Protein AF-A0A7W1LW81-F1 (afdb_monomer_lite)

Secondary structure (DSSP, 8-state):
--EEEEEEEEETTEEEEEEEE-TT---HHHHHHTT-EEETTEEEEEEES-HHHHHHHHHHHHHHHHHHHTT-----------------------

Structure (mmCIF, N/CA/C/O backbone):
data_AF-A0A7W1LW81-F1
#
_entry.id   AF-A0A7W1LW81-F1
#
loop_
_atom_site.group_PDB
_atom_site.id
_atom_site.type_symbol
_atom_site.label_atom_id
_atom_site.label_alt_id
_atom_site.label_comp_id
_atom_site.label_asym_id
_atom_site.label_entity_id
_atom_site.label_seq_id
_atom_site.pdbx_PDB_ins_code
_atom_site.Cartn_x
_atom_site.Cartn_y
_atom_site.Cartn_z
_atom_site.occupancy
_atom_site.B_iso_or_equiv
_atom_site.auth_seq_id
_atom_site.auth_comp_id
_atom_site.auth_asym_id
_atom_site.auth_atom_id
_atom_site.pdbx_PDB_model_num
ATOM 1 N N . VAL A 1 1 ? 6.931 -15.412 -6.295 1.00 76.19 1 VAL A N 1
ATOM 2 C CA . VAL A 1 1 ? 6.412 -14.332 -5.422 1.00 76.19 1 VAL A CA 1
ATOM 3 C C . VAL A 1 1 ? 7.062 -13.027 -5.842 1.00 76.19 1 VAL A C 1
ATOM 5 O O . VAL A 1 1 ? 8.268 -12.878 -5.652 1.00 76.19 1 VAL A O 1
ATOM 8 N N . GLU A 1 2 ? 6.283 -12.144 -6.460 1.00 86.69 2 GLU A N 1
ATOM 9 C CA . GLU A 1 2 ? 6.740 -10.866 -7.036 1.00 86.69 2 GLU A CA 1
ATOM 10 C C . GLU A 1 2 ? 6.527 -9.694 -6.079 1.00 86.69 2 GLU A C 1
ATOM 12 O O . GLU A 1 2 ? 7.396 -8.833 -5.950 1.00 86.69 2 GLU A O 1
ATOM 17 N N . ALA A 1 3 ? 5.425 -9.713 -5.330 1.00 90.06 3 ALA A N 1
ATOM 18 C CA . ALA A 1 3 ? 5.135 -8.751 -4.281 1.00 90.06 3 ALA A CA 1
ATOM 19 C C . ALA A 1 3 ? 4.481 -9.421 -3.065 1.00 90.06 3 ALA A C 1
ATOM 21 O O . ALA A 1 3 ? 3.931 -10.518 -3.156 1.00 90.06 3 ALA A O 1
ATOM 22 N N . VAL A 1 4 ? 4.603 -8.771 -1.910 1.00 93.50 4 VAL A N 1
ATOM 23 C CA . VAL A 1 4 ? 4.108 -9.225 -0.609 1.00 93.50 4 VAL A CA 1
ATOM 24 C C . VAL A 1 4 ? 3.536 -8.024 0.139 1.00 93.50 4 VAL A C 1
ATOM 26 O O . VAL A 1 4 ? 4.202 -6.991 0.253 1.00 93.50 4 VAL A O 1
ATOM 29 N N . ALA A 1 5 ? 2.337 -8.184 0.698 1.00 93.69 5 ALA A N 1
ATOM 30 C CA . ALA A 1 5 ? 1.789 -7.305 1.724 1.00 93.69 5 ALA A CA 1
ATOM 31 C C . ALA A 1 5 ? 1.768 -8.015 3.073 1.00 93.69 5 ALA A C 1
ATOM 33 O O . ALA A 1 5 ? 1.385 -9.177 3.172 1.00 93.69 5 ALA A O 1
ATOM 34 N N . LEU A 1 6 ? 2.130 -7.280 4.118 1.00 94.75 6 LEU A N 1
ATOM 35 C CA . LEU A 1 6 ? 1.889 -7.660 5.500 1.00 94.75 6 LEU A CA 1
ATOM 36 C C . LEU A 1 6 ? 0.980 -6.613 6.129 1.00 94.75 6 LEU A C 1
ATOM 38 O O . LEU A 1 6 ? 1.407 -5.471 6.293 1.00 94.75 6 LEU A O 1
ATOM 42 N N . LEU A 1 7 ? -0.233 -7.009 6.503 1.00 93.69 7 LEU A N 1
ATOM 43 C CA . LEU A 1 7 ? -1.152 -6.186 7.276 1.00 93.69 7 LEU A CA 1
ATOM 44 C C . LEU A 1 7 ? -1.044 -6.612 8.739 1.00 93.69 7 LEU A C 1
ATOM 46 O O . LEU A 1 7 ? -1.207 -7.786 9.064 1.00 93.69 7 LEU A O 1
ATOM 50 N N . LYS A 1 8 ? -0.736 -5.664 9.621 1.00 93.44 8 LYS A N 1
ATOM 51 C CA . LYS A 1 8 ? -0.700 -5.893 11.065 1.00 93.44 8 LYS A CA 1
ATOM 52 C C . LYS A 1 8 ? -1.722 -4.997 11.739 1.00 93.44 8 LYS A C 1
ATOM 54 O O . LYS A 1 8 ? -1.552 -3.778 11.727 1.00 93.44 8 LYS A O 1
ATOM 59 N N . GLU A 1 9 ? -2.730 -5.597 12.358 1.00 93.00 9 GLU A N 1
ATOM 60 C CA . GLU A 1 9 ? -3.668 -4.861 13.200 1.00 93.00 9 GLU A CA 1
ATOM 61 C C . GLU A 1 9 ? -2.925 -4.281 14.403 1.00 93.00 9 GLU A C 1
ATOM 63 O O . GLU A 1 9 ? -2.178 -4.980 15.099 1.00 93.00 9 GLU A O 1
ATOM 68 N N . LYS A 1 10 ? -3.061 -2.972 14.590 1.00 91.81 10 LYS A N 1
ATOM 69 C CA . LYS A 1 10 ? -2.440 -2.254 15.701 1.00 91.81 10 LYS A CA 1
ATOM 70 C C . LYS A 1 10 ? -3.483 -1.886 16.752 1.00 91.81 10 LYS A C 1
ATOM 72 O O . LYS A 1 10 ? -3.207 -2.002 17.941 1.00 91.81 10 LYS A O 1
ATOM 77 N N . GLU A 1 11 ? -4.653 -1.475 16.282 1.00 90.69 11 GLU A N 1
ATOM 78 C CA . GLU A 1 11 ? -5.864 -1.143 17.032 1.00 90.69 11 GLU A CA 1
ATOM 79 C C . GLU A 1 11 ? -7.060 -1.669 16.219 1.00 90.69 11 GLU A C 1
ATOM 81 O O . GLU A 1 11 ? -6.890 -1.880 15.014 1.00 90.69 11 GLU A O 1
ATOM 86 N N . PRO A 1 12 ? -8.239 -1.889 16.830 1.00 90.38 12 PRO A N 1
ATOM 87 C CA . PRO A 1 12 ? -9.415 -2.370 16.111 1.00 90.38 12 PRO A CA 1
ATOM 88 C C . PRO A 1 12 ? -9.708 -1.514 14.877 1.00 90.38 12 PRO A C 1
ATOM 90 O O . PRO A 1 12 ? -9.952 -0.312 14.991 1.00 90.38 12 PRO A O 1
ATOM 93 N N . GLY A 1 13 ? -9.632 -2.134 13.700 1.00 89.31 13 GLY A N 1
ATOM 94 C CA . GLY A 1 13 ? -9.856 -1.461 12.421 1.00 89.31 13 GLY A CA 1
ATOM 95 C C . GLY A 1 13 ? -8.731 -0.521 11.968 1.00 89.31 13 GLY A C 1
ATOM 96 O O . GLY A 1 13 ? -8.946 0.300 11.080 1.00 89.31 13 GLY A O 1
ATOM 97 N N . VAL A 1 14 ? -7.531 -0.613 12.555 1.00 91.81 14 VAL A N 1
ATOM 98 C CA . VAL A 1 14 ? -6.327 0.118 12.128 1.00 91.81 14 VAL A CA 1
ATOM 99 C C . VAL A 1 14 ? -5.207 -0.869 11.817 1.00 91.81 14 VAL A C 1
ATOM 101 O O . VAL A 1 14 ? -4.648 -1.522 12.704 1.00 91.81 14 VAL A O 1
ATOM 104 N N . TYR A 1 15 ? -4.806 -0.919 10.550 1.00 93.62 15 TYR A N 1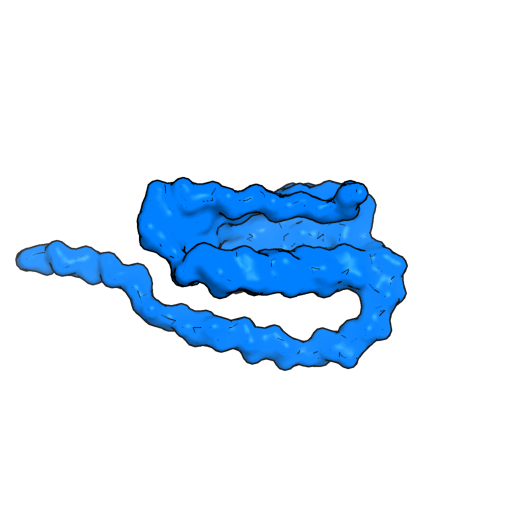
ATOM 105 C CA . TYR A 1 15 ? -3.820 -1.865 10.042 1.00 93.62 15 TYR A CA 1
ATOM 106 C C . TYR A 1 15 ? -2.579 -1.144 9.539 1.00 93.62 15 TYR A C 1
ATOM 108 O O . TYR A 1 15 ? -2.625 -0.312 8.635 1.00 93.62 15 TYR A O 1
ATOM 116 N N . ARG A 1 16 ? -1.424 -1.503 10.095 1.00 94.12 16 ARG A N 1
ATOM 117 C CA . ARG A 1 16 ? -0.135 -1.092 9.551 1.00 94.12 16 ARG A CA 1
ATOM 118 C C . ARG A 1 16 ? 0.256 -2.046 8.435 1.00 94.12 16 ARG A C 1
ATOM 120 O O . ARG A 1 16 ? 0.550 -3.214 8.695 1.00 94.12 16 ARG A O 1
ATOM 127 N N . THR A 1 17 ? 0.327 -1.524 7.221 1.00 94.69 17 THR A N 1
ATOM 128 C CA . THR A 1 17 ? 0.626 -2.303 6.025 1.00 94.69 17 THR A CA 1
ATOM 129 C C . THR A 1 17 ? 2.067 -2.079 5.598 1.00 94.69 17 THR A C 1
ATOM 131 O O . THR A 1 17 ? 2.513 -0.951 5.395 1.00 94.69 17 THR A O 1
ATOM 134 N N . SER A 1 18 ? 2.820 -3.166 5.470 1.00 95.56 18 SER A N 1
ATOM 135 C CA . SER A 1 18 ? 4.177 -3.166 4.924 1.00 95.56 18 SER A CA 1
ATOM 136 C C . SER A 1 18 ? 4.186 -3.883 3.585 1.00 95.56 18 SER A C 1
ATOM 138 O O . SER A 1 18 ? 3.825 -5.054 3.506 1.00 95.56 18 SER A O 1
ATOM 140 N N . LEU A 1 19 ? 4.626 -3.184 2.544 1.00 94.19 19 LEU A N 1
ATOM 141 C CA . LEU A 1 19 ? 4.679 -3.689 1.179 1.00 94.19 19 LEU A CA 1
ATOM 142 C C . LEU A 1 19 ? 6.128 -3.930 0.771 1.00 94.19 19 LEU A C 1
ATOM 144 O O . LEU A 1 19 ? 7.014 -3.110 1.043 1.00 94.19 19 LEU A O 1
ATOM 148 N N . ARG A 1 20 ? 6.378 -5.060 0.120 1.00 94.88 20 ARG A N 1
ATOM 149 C CA . ARG A 1 20 ? 7.671 -5.404 -0.473 1.00 94.88 20 ARG A CA 1
ATOM 150 C C . ARG A 1 20 ? 7.449 -5.991 -1.854 1.00 94.88 20 ARG A C 1
ATOM 152 O O . ARG A 1 20 ? 6.519 -6.765 -2.043 1.00 94.88 20 ARG A O 1
ATOM 159 N N . SER A 1 21 ? 8.325 -5.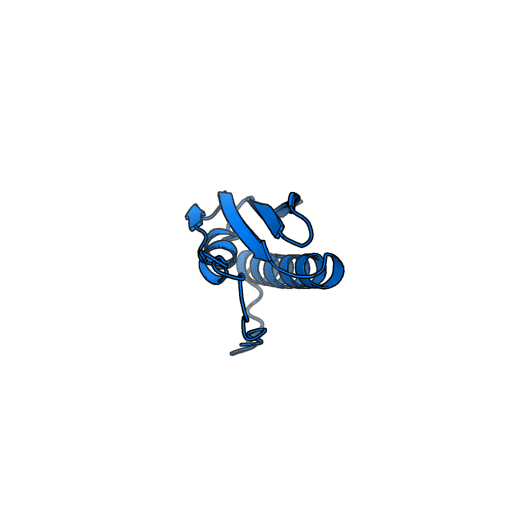673 -2.791 1.00 93.12 21 SER A N 1
ATOM 160 C CA . SER A 1 21 ? 8.302 -6.250 -4.132 1.00 93.12 21 SER A CA 1
ATOM 161 C C . SER A 1 21 ? 9.706 -6.520 -4.659 1.00 93.12 21 SER A C 1
ATOM 163 O O . SER A 1 21 ? 10.713 -6.113 -4.071 1.00 93.12 21 SER A O 1
ATOM 165 N N . LYS A 1 22 ? 9.773 -7.269 -5.756 1.00 89.94 22 LYS A N 1
ATOM 166 C CA . LYS A 1 22 ? 10.987 -7.553 -6.520 1.00 89.94 22 LYS A CA 1
ATOM 167 C C . LYS A 1 22 ? 10.837 -7.007 -7.942 1.00 89.94 22 LYS A C 1
ATOM 169 O O . LYS A 1 22 ? 9.723 -6.876 -8.436 1.00 89.94 22 LYS A O 1
ATOM 174 N N . GLY A 1 23 ? 11.969 -6.732 -8.591 1.00 85.56 23 GLY A N 1
ATOM 175 C CA . GLY A 1 23 ? 11.999 -6.270 -9.981 1.00 85.56 23 GLY A CA 1
ATOM 176 C C . GLY A 1 23 ? 11.390 -4.879 -10.149 1.00 85.56 23 GLY A C 1
ATOM 177 O O . GLY A 1 23 ? 11.745 -3.960 -9.405 1.00 85.56 23 GLY A O 1
ATOM 178 N N . ASP A 1 24 ? 10.482 -4.764 -11.115 1.00 85.38 24 ASP A N 1
ATOM 179 C CA . ASP A 1 24 ? 9.931 -3.498 -11.610 1.00 85.38 24 ASP A CA 1
ATOM 180 C C . ASP A 1 24 ? 8.583 -3.106 -10.979 1.00 85.38 24 ASP A C 1
ATOM 182 O O . ASP A 1 24 ? 8.045 -2.030 -11.249 1.00 85.38 24 ASP A O 1
ATOM 186 N N . VAL A 1 25 ? 8.051 -3.928 -10.071 1.00 89.25 25 VAL A N 1
ATOM 187 C CA . VAL A 1 25 ? 6.784 -3.659 -9.377 1.00 89.25 25 VAL A CA 1
ATOM 188 C C . VAL A 1 25 ? 6.951 -2.513 -8.376 1.00 89.25 25 VAL A C 1
ATOM 190 O O . VAL A 1 25 ? 7.659 -2.646 -7.375 1.00 89.25 25 VAL A O 1
ATOM 193 N N . ASN A 1 26 ? 6.258 -1.394 -8.606 1.00 89.56 26 ASN A N 1
ATOM 194 C CA . ASN A 1 26 ? 6.343 -0.200 -7.764 1.00 89.56 26 ASN A CA 1
ATOM 195 C C . ASN A 1 26 ? 5.273 -0.166 -6.658 1.00 89.56 26 ASN A C 1
ATOM 197 O O . ASN A 1 26 ? 4.165 0.329 -6.862 1.00 89.56 26 ASN A O 1
ATOM 201 N N . VAL A 1 27 ? 5.635 -0.607 -5.451 1.00 90.62 27 VAL A N 1
ATOM 202 C CA . VAL A 1 27 ? 4.743 -0.592 -4.279 1.00 90.62 27 VAL A CA 1
ATOM 203 C C . VAL A 1 27 ? 4.676 0.759 -3.557 1.00 90.62 27 VAL A C 1
ATOM 205 O O . VAL A 1 27 ? 3.786 0.955 -2.729 1.00 90.62 27 VAL A O 1
ATOM 208 N N . ALA A 1 28 ? 5.564 1.714 -3.865 1.00 90.00 28 ALA A N 1
ATOM 209 C CA . ALA A 1 28 ? 5.503 3.058 -3.276 1.00 90.00 28 ALA A CA 1
ATOM 210 C C . ALA A 1 28 ? 4.212 3.783 -3.664 1.00 90.00 28 ALA A C 1
ATOM 212 O O . ALA A 1 28 ? 3.566 4.375 -2.807 1.00 90.00 28 ALA A O 1
ATOM 213 N N . ARG A 1 29 ? 3.783 3.633 -4.924 1.00 89.25 29 ARG A N 1
ATOM 214 C CA . ARG A 1 29 ? 2.538 4.222 -5.443 1.00 89.25 29 ARG A CA 1
ATOM 215 C C . ARG A 1 29 ? 1.290 3.731 -4.717 1.00 89.25 29 ARG A C 1
ATOM 217 O O . ARG A 1 29 ? 0.321 4.473 -4.609 1.00 89.25 29 ARG A O 1
ATOM 224 N N . ILE A 1 30 ? 1.300 2.491 -4.230 1.00 90.62 30 ILE A N 1
ATOM 225 C CA . ILE A 1 30 ? 0.204 1.955 -3.416 1.00 90.62 30 ILE A CA 1
ATOM 226 C C . ILE A 1 30 ? 0.210 2.649 -2.054 1.00 90.62 30 ILE A C 1
ATOM 228 O O . ILE A 1 30 ? -0.818 3.142 -1.611 1.00 90.62 30 ILE A O 1
ATOM 232 N N . ALA A 1 31 ? 1.370 2.726 -1.397 1.00 90.56 31 ALA A N 1
ATOM 233 C CA . ALA A 1 31 ? 1.474 3.338 -0.076 1.00 90.56 31 ALA A CA 1
ATOM 234 C C . ALA A 1 31 ? 1.130 4.839 -0.079 1.00 90.56 31 ALA A C 1
ATOM 236 O O . ALA A 1 31 ? 0.467 5.305 0.845 1.00 90.56 31 ALA A O 1
ATOM 237 N N . GLU A 1 32 ? 1.540 5.573 -1.117 1.00 89.62 32 GLU A N 1
ATOM 238 C CA . GLU A 1 32 ? 1.248 7.003 -1.300 1.00 89.62 32 GLU A CA 1
ATOM 239 C C . GLU A 1 32 ? -0.260 7.297 -1.353 1.00 89.62 32 GLU A C 1
ATOM 241 O O . GLU A 1 32 ? -0.696 8.311 -0.812 1.00 89.62 32 GLU A O 1
ATOM 246 N N . GLN A 1 33 ? 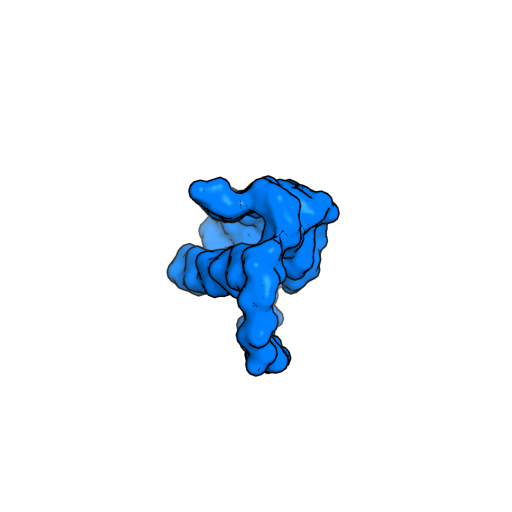-1.073 6.396 -1.923 1.00 88.06 33 GLN A N 1
ATOM 247 C CA . GLN A 1 33 ? -2.537 6.561 -1.990 1.00 88.06 33 GLN A CA 1
ATOM 248 C C . GLN A 1 33 ? -3.203 6.602 -0.610 1.00 88.06 33 GLN A C 1
ATOM 250 O O . GLN A 1 33 ? -4.254 7.212 -0.450 1.00 88.06 33 GLN A O 1
ATOM 255 N N . PHE A 1 34 ? -2.576 5.994 0.396 1.00 88.06 34 PHE A N 1
ATOM 256 C CA . PHE A 1 34 ? -3.071 5.949 1.773 1.00 88.06 34 PHE A CA 1
ATOM 257 C C . PHE A 1 34 ? -2.284 6.886 2.700 1.00 88.06 34 PHE A C 1
ATOM 259 O O . PHE A 1 34 ? -2.199 6.648 3.904 1.00 88.06 34 PHE A O 1
ATOM 266 N N . GLY A 1 35 ? -1.629 7.914 2.145 1.00 88.00 35 GLY A N 1
ATOM 267 C CA . GLY A 1 35 ? -0.824 8.870 2.915 1.00 88.00 35 GLY A CA 1
ATOM 268 C C . GLY A 1 35 ? 0.459 8.278 3.515 1.00 88.00 35 GLY A C 1
ATOM 269 O O . GLY A 1 35 ? 1.063 8.877 4.404 1.00 88.00 35 GLY A O 1
ATOM 270 N N . GLY A 1 36 ? 0.866 7.091 3.063 1.00 91.31 36 GLY A N 1
ATOM 271 C CA . GLY A 1 36 ? 2.143 6.472 3.391 1.00 91.31 36 GLY A CA 1
ATOM 272 C C . GLY A 1 36 ? 3.249 6.868 2.413 1.00 91.31 36 GLY A C 1
ATOM 273 O O . GLY A 1 36 ? 3.193 7.898 1.746 1.00 91.31 36 GLY A O 1
ATOM 274 N N . GLY A 1 37 ? 4.273 6.023 2.309 1.00 88.19 37 GLY A N 1
ATOM 275 C CA . GLY A 1 37 ? 5.366 6.239 1.366 1.00 88.19 37 GLY A CA 1
ATOM 276 C C . GLY A 1 37 ? 6.487 5.212 1.488 1.00 88.19 37 GLY A C 1
ATOM 277 O O . GLY A 1 37 ? 6.403 4.241 2.247 1.00 88.19 37 GLY A O 1
ATOM 278 N N . GLY A 1 38 ? 7.549 5.421 0.713 1.00 92.25 38 GLY A N 1
ATOM 279 C CA . GLY A 1 38 ? 8.746 4.589 0.738 1.00 92.25 38 GLY A CA 1
ATOM 280 C C . GLY A 1 38 ? 9.464 4.553 -0.605 1.00 92.25 38 GLY A C 1
ATOM 281 O O . GLY A 1 38 ? 9.459 5.515 -1.365 1.00 92.25 38 GLY A O 1
ATOM 282 N N . HIS A 1 39 ? 10.093 3.421 -0.890 1.00 91.94 39 HIS A N 1
ATOM 283 C CA . HIS A 1 39 ? 10.804 3.156 -2.133 1.00 91.94 39 HIS A CA 1
ATOM 284 C C . HIS A 1 39 ? 10.000 2.236 -3.044 1.00 91.94 39 HIS A C 1
ATOM 286 O O . HIS A 1 39 ? 9.151 1.472 -2.584 1.00 91.94 39 HIS A O 1
ATOM 292 N N . ARG A 1 40 ? 10.352 2.243 -4.335 1.00 88.94 40 ARG A N 1
ATOM 293 C CA . ARG A 1 40 ? 9.748 1.396 -5.375 1.00 88.94 40 ARG A CA 1
ATOM 294 C C . ARG A 1 40 ? 9.525 -0.051 -4.922 1.00 88.94 40 ARG A C 1
ATOM 296 O O . ARG A 1 40 ? 8.448 -0.577 -5.152 1.00 88.94 40 ARG A O 1
ATOM 303 N N . ASN A 1 41 ? 10.490 -0.642 -4.212 1.00 91.44 41 ASN A N 1
ATOM 304 C CA . ASN A 1 41 ? 10.446 -2.055 -3.812 1.00 91.44 41 ASN A CA 1
ATOM 305 C C . ASN A 1 41 ? 10.072 -2.273 -2.335 1.00 91.44 41 ASN A C 1
ATOM 307 O O . ASN A 1 41 ? 9.982 -3.410 -1.869 1.00 91.44 41 ASN A O 1
ATOM 311 N N . ALA A 1 42 ? 9.912 -1.198 -1.563 1.00 93.31 42 ALA A N 1
ATOM 312 C CA . ALA A 1 42 ? 9.654 -1.270 -0.133 1.00 93.31 42 ALA A CA 1
ATOM 313 C C . ALA A 1 42 ? 8.934 -0.013 0.347 1.00 93.31 42 ALA A C 1
ATOM 315 O O . ALA A 1 42 ? 9.542 1.049 0.455 1.00 93.31 42 ALA A O 1
ATOM 316 N N . ALA A 1 43 ? 7.661 -0.154 0.694 1.00 95.44 43 ALA A N 1
ATOM 317 C CA . ALA A 1 43 ? 6.836 0.952 1.152 1.00 95.44 43 ALA A CA 1
ATOM 318 C C . ALA A 1 43 ? 5.954 0.535 2.328 1.00 95.44 43 ALA A C 1
ATOM 320 O O . ALA A 1 43 ? 5.873 -0.648 2.677 1.00 95.44 43 ALA A O 1
ATOM 321 N N . GLY A 1 44 ? 5.320 1.507 2.971 1.00 93.69 44 GLY A N 1
ATOM 322 C CA . GLY A 1 44 ? 4.361 1.234 4.029 1.00 93.69 44 GLY A CA 1
ATOM 323 C C . GLY A 1 44 ? 3.327 2.335 4.169 1.00 93.69 44 GLY A C 1
ATOM 324 O O . GLY A 1 44 ? 3.615 3.507 3.927 1.00 93.69 44 GLY A O 1
ATOM 325 N N . CYS A 1 45 ? 2.131 1.935 4.575 1.00 94.00 45 CYS A N 1
ATOM 326 C CA . CYS A 1 45 ? 1.006 2.819 4.838 1.00 94.00 45 CYS A CA 1
ATOM 327 C C . CYS A 1 45 ? 0.188 2.315 6.029 1.00 94.00 45 CYS A C 1
ATOM 329 O O . CYS A 1 45 ? 0.416 1.214 6.543 1.00 94.00 45 CYS A O 1
ATOM 331 N N . THR A 1 46 ? -0.756 3.138 6.472 1.00 92.00 46 THR A N 1
ATOM 332 C CA . THR A 1 46 ? -1.745 2.766 7.481 1.00 92.00 46 THR A CA 1
ATOM 333 C C . THR A 1 46 ? -3.108 2.744 6.814 1.00 92.00 46 THR A C 1
ATOM 335 O O . THR A 1 46 ? -3.486 3.710 6.160 1.00 92.00 46 THR A O 1
ATOM 338 N N . LEU A 1 47 ? -3.826 1.640 6.974 1.00 89.50 47 LEU A N 1
ATOM 339 C CA . LEU A 1 47 ? -5.201 1.484 6.527 1.00 89.50 47 LEU A CA 1
ATOM 340 C C . LEU A 1 47 ? -6.120 1.551 7.734 1.00 89.50 47 LEU A C 1
ATOM 342 O O . LEU A 1 47 ? -5.767 1.084 8.819 1.00 89.50 47 LEU A O 1
ATOM 346 N N . THR A 1 48 ? -7.304 2.095 7.521 1.00 88.38 48 THR A N 1
ATOM 347 C CA . THR A 1 48 ? -8.372 2.135 8.514 1.00 88.38 48 THR A CA 1
ATOM 348 C C . THR A 1 48 ? -9.637 1.566 7.893 1.00 88.38 48 THR A C 1
ATOM 350 O O . THR A 1 48 ? -9.910 1.879 6.737 1.00 88.38 48 THR A O 1
ATOM 353 N N . GLY A 1 49 ? -10.396 0.767 8.634 1.00 87.38 49 GLY A N 1
ATOM 354 C CA . GLY A 1 49 ? -11.622 0.123 8.155 1.00 87.38 49 GLY A CA 1
ATOM 355 C C . GLY A 1 49 ? -11.741 -1.316 8.645 1.00 87.38 49 GLY A C 1
ATOM 356 O O . GLY A 1 49 ? -10.999 -1.730 9.532 1.00 87.38 49 GLY A O 1
ATOM 357 N N . ASP A 1 50 ? -12.659 -2.081 8.062 1.00 90.62 50 ASP A N 1
ATOM 358 C CA . ASP A 1 50 ? -12.817 -3.505 8.366 1.00 90.62 50 ASP A CA 1
ATOM 359 C C . ASP A 1 50 ? -11.733 -4.355 7.686 1.00 90.62 50 ASP A C 1
ATOM 361 O O . ASP A 1 50 ? -11.257 -4.029 6.592 1.00 90.62 50 ASP A O 1
ATOM 365 N N . TRP A 1 51 ? -11.375 -5.488 8.303 1.00 87.75 51 TRP A N 1
ATOM 366 C CA . TRP A 1 51 ? -10.383 -6.426 7.759 1.00 87.75 51 TRP A CA 1
ATOM 367 C C . TRP A 1 51 ? -10.686 -6.815 6.306 1.00 87.75 51 TRP A C 1
ATOM 369 O O . TRP A 1 51 ? -9.813 -6.704 5.446 1.00 87.75 51 TRP A O 1
ATOM 379 N N . ASP A 1 52 ? -11.933 -7.198 6.017 1.00 90.31 52 ASP A N 1
ATOM 380 C CA . ASP A 1 52 ? -12.344 -7.659 4.686 1.00 90.31 52 ASP A CA 1
ATOM 381 C C . ASP A 1 52 ? -12.188 -6.572 3.615 1.00 90.31 52 ASP A C 1
ATOM 383 O O . ASP A 1 52 ? -11.951 -6.858 2.440 1.00 90.31 52 ASP A O 1
ATOM 387 N N . GLU A 1 53 ? -12.364 -5.304 3.981 1.00 87.19 53 GLU A N 1
ATOM 388 C CA . GLU A 1 53 ? -12.168 -4.178 3.071 1.00 87.19 53 GLU A CA 1
ATOM 389 C C . GLU A 1 53 ? -10.680 -3.874 2.877 1.00 87.19 53 GLU A C 1
ATOM 391 O O . GLU A 1 53 ? -10.229 -3.717 1.737 1.00 87.19 53 GLU A O 1
ATOM 396 N N . ALA A 1 54 ? -9.905 -3.856 3.966 1.00 88.62 54 ALA A N 1
ATOM 397 C CA . ALA A 1 54 ? -8.465 -3.626 3.928 1.00 88.62 54 ALA A CA 1
ATOM 398 C C . ALA A 1 54 ? -7.739 -4.704 3.106 1.00 88.62 54 ALA A C 1
ATOM 400 O O . ALA A 1 54 ? -6.896 -4.381 2.262 1.00 88.62 54 ALA A O 1
ATOM 401 N N . GLU A 1 55 ? -8.104 -5.974 3.299 1.00 90.38 55 GLU A N 1
ATOM 402 C CA . GLU A 1 55 ? -7.572 -7.107 2.547 1.00 90.38 55 GLU A CA 1
ATOM 403 C C . GLU A 1 55 ? -7.911 -6.987 1.057 1.00 90.38 55 GLU A C 1
ATOM 405 O O . GLU A 1 55 ? -7.001 -6.959 0.223 1.00 90.38 55 GLU A O 1
ATOM 410 N N . ARG A 1 56 ? -9.198 -6.841 0.705 1.00 91.38 56 ARG A N 1
ATOM 411 C CA . ARG A 1 56 ? -9.632 -6.727 -0.701 1.00 91.38 56 ARG A CA 1
ATOM 412 C C . ARG A 1 56 ? -8.960 -5.561 -1.416 1.00 91.38 56 ARG A C 1
ATOM 414 O O . ARG A 1 56 ? -8.524 -5.707 -2.558 1.00 91.38 56 ARG A O 1
ATOM 421 N N . THR A 1 57 ? -8.846 -4.423 -0.740 1.00 88.88 57 THR A N 1
ATOM 422 C CA . THR A 1 57 ? -8.231 -3.218 -1.300 1.00 88.88 57 THR A CA 1
ATOM 423 C C . THR A 1 57 ? -6.751 -3.436 -1.598 1.00 88.88 57 THR A C 1
ATOM 425 O O . THR A 1 57 ? -6.303 -3.158 -2.713 1.00 88.88 57 THR A O 1
ATOM 428 N N . ILE A 1 58 ? -5.988 -3.973 -0.640 1.00 90.50 58 ILE A N 1
ATOM 429 C CA . ILE A 1 58 ? -4.553 -4.210 -0.828 1.00 90.50 58 ILE A CA 1
ATOM 430 C C . ILE A 1 58 ? -4.287 -5.293 -1.864 1.00 90.50 58 ILE A C 1
ATOM 432 O O . ILE A 1 58 ? -3.390 -5.116 -2.686 1.00 90.50 58 ILE A O 1
ATOM 436 N N . VAL A 1 59 ? -5.063 -6.379 -1.867 1.00 91.62 59 VAL A N 1
ATOM 437 C CA . VAL A 1 59 ? -4.920 -7.454 -2.858 1.00 91.62 59 VAL A CA 1
ATOM 438 C C . VAL A 1 59 ? -5.168 -6.926 -4.269 1.00 91.62 59 VAL A C 1
ATOM 440 O O . VAL A 1 59 ? -4.361 -7.196 -5.158 1.00 91.62 59 VAL A O 1
ATOM 443 N N . ARG A 1 60 ? -6.225 -6.124 -4.472 1.00 91.56 60 ARG A N 1
ATOM 444 C CA . ARG A 1 60 ? -6.514 -5.493 -5.769 1.00 91.56 60 ARG A CA 1
ATOM 445 C C . ARG A 1 60 ? -5.351 -4.616 -6.232 1.00 91.56 60 ARG A C 1
ATOM 447 O O . ARG A 1 60 ? -4.806 -4.843 -7.304 1.00 91.56 60 ARG A O 1
ATOM 454 N N . LEU A 1 61 ? -4.921 -3.672 -5.394 1.00 90.38 61 LEU A N 1
ATOM 455 C CA . LEU A 1 61 ? -3.861 -2.725 -5.755 1.00 90.38 61 LEU A CA 1
ATOM 456 C C . LEU A 1 61 ? -2.509 -3.406 -5.995 1.00 90.38 61 LEU A C 1
ATOM 458 O O . LEU A 1 61 ? -1.745 -2.979 -6.859 1.00 90.38 61 LEU A O 1
ATOM 462 N N . LEU A 1 62 ? -2.195 -4.462 -5.239 1.00 90.56 62 LEU A N 1
ATOM 463 C CA . LEU A 1 62 ? -0.988 -5.252 -5.465 1.00 90.56 62 LEU A CA 1
ATOM 464 C C . LEU A 1 62 ? -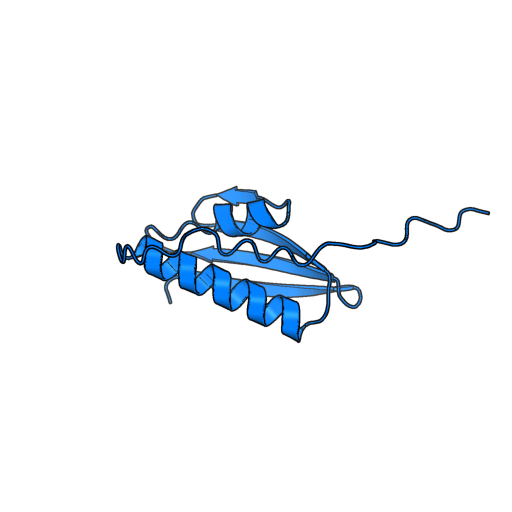1.038 -6.011 -6.784 1.00 90.56 62 LEU A C 1
ATOM 466 O O . LEU A 1 62 ? -0.025 -6.037 -7.479 1.00 90.56 62 LEU A O 1
ATOM 470 N N . LYS A 1 63 ? -2.184 -6.608 -7.126 1.00 90.62 63 LYS A N 1
ATOM 471 C CA . LYS A 1 63 ? -2.364 -7.291 -8.408 1.00 90.62 63 LYS A CA 1
ATOM 472 C C . LYS A 1 63 ? -2.157 -6.311 -9.564 1.00 90.62 63 LYS A C 1
ATOM 474 O O . LYS A 1 63 ? -1.313 -6.565 -10.414 1.00 90.62 63 LYS A O 1
ATOM 479 N N . ASP A 1 64 ? -2.808 -5.152 -9.510 1.00 88.12 64 ASP A N 1
ATOM 480 C CA . ASP A 1 64 ? -2.669 -4.112 -10.536 1.00 88.12 64 ASP A CA 1
ATOM 481 C C . ASP A 1 64 ? -1.213 -3.630 -10.671 1.00 88.12 64 ASP A C 1
ATOM 483 O O . ASP A 1 64 ? -0.728 -3.365 -11.771 1.00 88.12 64 ASP A O 1
ATOM 487 N N . ALA A 1 65 ? -0.482 -3.520 -9.557 1.00 87.88 65 ALA A N 1
ATOM 488 C CA . ALA A 1 65 ? 0.925 -3.130 -9.580 1.00 87.88 65 ALA A CA 1
ATOM 489 C C . ALA A 1 65 ? 1.844 -4.214 -10.167 1.00 87.88 65 ALA A C 1
ATOM 491 O O . ALA A 1 65 ? 2.840 -3.870 -10.807 1.00 87.88 65 ALA A O 1
ATOM 492 N N . VAL A 1 66 ? 1.536 -5.495 -9.944 1.00 88.38 66 VAL A N 1
ATOM 493 C CA . VAL A 1 66 ? 2.267 -6.622 -10.544 1.00 88.38 66 VAL A CA 1
ATOM 494 C C . VAL A 1 66 ? 2.008 -6.683 -12.046 1.00 88.38 66 VAL A C 1
ATOM 496 O O . VAL A 1 66 ? 2.970 -6.713 -12.810 1.00 88.38 66 VAL A O 1
ATOM 499 N N . ASP A 1 67 ? 0.745 -6.589 -12.467 1.00 87.44 67 ASP A N 1
ATOM 500 C CA . ASP A 1 67 ? 0.347 -6.609 -13.880 1.00 87.44 67 ASP A CA 1
ATOM 501 C C . ASP A 1 67 ? 1.052 -5.466 -14.653 1.00 87.44 67 ASP A C 1
ATOM 503 O O . ASP A 1 67 ? 1.704 -5.692 -15.676 1.00 87.44 67 ASP A O 1
ATOM 507 N N . ARG A 1 68 ? 1.079 -4.249 -14.083 1.00 82.88 68 ARG A N 1
ATOM 508 C CA . A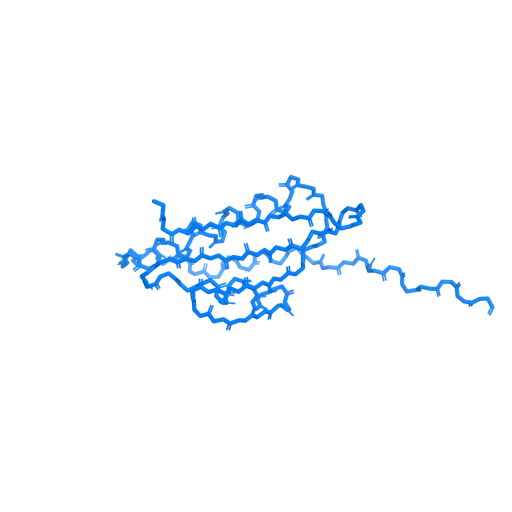RG A 1 68 ? 1.824 -3.101 -14.644 1.00 82.88 68 ARG A CA 1
ATOM 509 C C . ARG A 1 68 ? 3.341 -3.299 -14.662 1.00 82.88 68 ARG A C 1
ATOM 511 O O . ARG A 1 68 ? 4.003 -2.830 -15.586 1.00 82.88 68 ARG A O 1
ATOM 518 N N . GLY A 1 69 ? 3.904 -3.930 -13.631 1.00 79.81 69 GLY A N 1
ATOM 519 C CA . GLY A 1 69 ? 5.341 -4.206 -13.532 1.00 79.81 69 GLY A CA 1
ATOM 520 C C . GLY A 1 69 ? 5.825 -5.228 -14.563 1.00 79.81 69 GLY A C 1
ATOM 521 O O . GLY A 1 69 ? 6.967 -5.145 -15.003 1.00 79.81 69 GLY A O 1
ATOM 522 N N . ASN A 1 70 ? 4.944 -6.135 -14.989 1.00 75.94 70 ASN A N 1
ATOM 523 C CA . ASN A 1 70 ? 5.236 -7.167 -15.984 1.00 75.94 70 ASN A CA 1
ATOM 524 C C . ASN A 1 70 ? 5.009 -6.714 -17.437 1.00 75.94 70 ASN A C 1
ATOM 526 O O . ASN A 1 70 ? 5.292 -7.472 -18.362 1.00 75.94 70 ASN A O 1
ATOM 530 N N . GLY A 1 71 ? 4.575 -5.466 -17.651 1.00 60.91 71 GLY A N 1
ATOM 531 C CA . GLY A 1 71 ? 4.395 -4.885 -18.983 1.00 60.91 71 GLY A CA 1
ATOM 532 C C . GLY A 1 71 ? 3.021 -5.125 -19.612 1.00 60.91 71 GLY A C 1
ATOM 533 O O . GLY A 1 71 ? 2.839 -4.772 -20.778 1.00 60.91 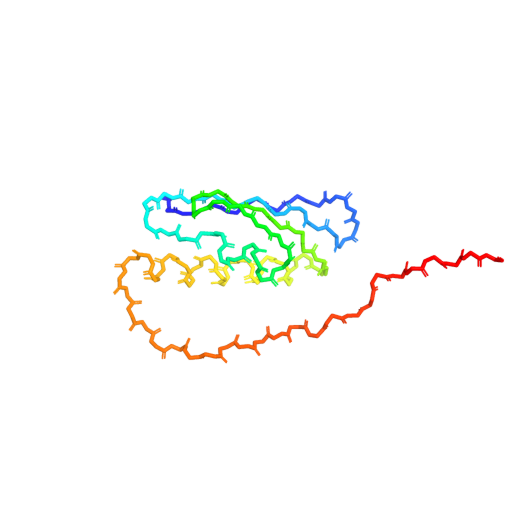71 GLY A O 1
ATOM 534 N N . ASP A 1 72 ? 2.049 -5.651 -18.861 1.00 49.91 72 ASP A N 1
ATOM 535 C CA . ASP A 1 72 ? 0.662 -5.742 -19.314 1.00 49.91 72 ASP A CA 1
ATOM 536 C C . ASP A 1 72 ? -0.007 -4.366 -19.169 1.00 49.91 72 ASP A C 1
ATOM 538 O O . ASP A 1 72 ? -0.457 -3.941 -18.103 1.00 49.91 72 ASP A O 1
ATOM 542 N N . ILE A 1 73 ? -0.027 -3.621 -20.274 1.00 46.19 73 ILE A N 1
ATOM 543 C CA . ILE A 1 73 ? -0.806 -2.389 -20.436 1.00 46.19 73 ILE A CA 1
ATOM 544 C C . ILE A 1 73 ? -2.280 -2.761 -20.638 1.00 46.19 73 ILE A C 1
ATOM 546 O O . ILE A 1 73 ? -2.793 -2.704 -21.753 1.00 46.19 73 ILE A O 1
ATOM 550 N N . ASP A 1 74 ? -2.971 -3.132 -19.559 1.00 42.69 74 ASP A N 1
ATOM 551 C CA . ASP A 1 74 ? -4.434 -3.097 -19.548 1.00 42.69 74 ASP A CA 1
ATOM 552 C C . ASP A 1 74 ? -4.894 -1.711 -19.086 1.00 42.69 74 ASP A C 1
ATOM 554 O O . ASP A 1 74 ? -4.715 -1.288 -17.939 1.00 42.69 74 ASP A O 1
ATOM 558 N N . THR A 1 75 ? -5.406 -0.950 -20.047 1.00 41.41 75 THR A N 1
ATOM 559 C CA . THR A 1 75 ? -5.891 0.415 -19.853 1.00 41.41 75 THR A CA 1
ATOM 560 C C . THR A 1 75 ? -7.256 0.349 -19.181 1.00 41.41 75 THR A C 1
ATOM 562 O O . THR A 1 75 ? -8.287 0.332 -19.839 1.00 41.41 75 THR A O 1
ATOM 565 N N . THR A 1 76 ? -7.254 0.317 -17.855 1.00 48.34 76 THR A N 1
ATOM 566 C CA . THR A 1 76 ? -8.361 0.839 -17.048 1.00 48.34 76 THR A CA 1
ATOM 567 C C . THR A 1 76 ? -7.723 1.899 -16.144 1.00 48.34 76 THR A C 1
ATOM 569 O O . THR A 1 76 ? -7.122 1.596 -15.116 1.00 48.34 76 THR A O 1
ATOM 572 N N . ASP A 1 77 ? -7.450 3.092 -16.672 1.00 44.16 77 ASP A N 1
ATOM 573 C CA . ASP A 1 77 ? -8.393 4.219 -16.675 1.00 44.16 77 ASP A CA 1
ATOM 574 C C . ASP A 1 77 ? -9.158 4.297 -15.341 1.00 44.16 77 ASP A C 1
ATOM 576 O O . ASP A 1 77 ? -10.023 3.478 -15.049 1.00 44.16 77 ASP A O 1
ATOM 580 N N . ASP A 1 78 ? -8.737 5.228 -14.485 1.00 45.34 78 ASP A N 1
ATOM 581 C CA . ASP A 1 78 ? -9.579 5.877 -13.474 1.00 45.34 78 ASP A CA 1
ATOM 582 C C . ASP A 1 78 ? -10.586 5.033 -12.665 1.00 45.34 78 ASP A C 1
ATOM 584 O O . ASP A 1 78 ? -11.710 5.459 -12.401 1.00 45.34 78 ASP A O 1
ATOM 588 N N . ALA A 1 79 ? -10.180 3.894 -12.102 1.00 41.53 79 ALA A N 1
ATOM 589 C CA . ALA A 1 79 ? -10.935 3.304 -10.993 1.00 41.53 79 ALA A CA 1
ATOM 590 C C . ALA A 1 79 ? -10.603 4.012 -9.663 1.00 41.53 79 ALA A C 1
ATOM 592 O O . ALA A 1 79 ? -10.175 3.390 -8.686 1.00 41.53 79 ALA A O 1
ATOM 593 N N . LEU A 1 80 ? -10.839 5.330 -9.635 1.00 44.06 80 LEU A N 1
ATOM 594 C CA . LEU A 1 80 ? -11.074 6.142 -8.443 1.00 44.06 80 LEU A CA 1
ATOM 595 C C . LEU A 1 80 ? -12.325 5.618 -7.721 1.00 44.06 80 LEU A C 1
ATOM 597 O O . LEU A 1 80 ? -13.362 6.270 -7.673 1.00 44.06 80 LEU A O 1
ATOM 601 N N . VAL A 1 81 ? -12.246 4.431 -7.126 1.00 42.81 81 VAL A N 1
ATOM 602 C CA . VAL A 1 81 ? -13.074 4.152 -5.955 1.00 42.81 81 VAL A CA 1
ATOM 603 C C . VAL A 1 81 ? -12.280 4.696 -4.787 1.00 42.81 81 VAL A C 1
ATOM 605 O O . VAL A 1 81 ? -11.460 3.994 -4.200 1.00 42.81 81 VAL A O 1
ATOM 608 N N . GLN A 1 82 ? -12.483 5.980 -4.506 1.00 39.47 82 GLN A N 1
ATOM 609 C CA . GLN A 1 82 ? -12.295 6.460 -3.150 1.00 39.47 82 GLN A CA 1
ATOM 610 C C . GLN A 1 82 ? -13.401 5.810 -2.312 1.00 39.47 82 GLN A C 1
ATOM 612 O O . GLN A 1 82 ? -14.573 6.121 -2.544 1.00 39.47 82 GLN A O 1
ATOM 617 N N . PRO A 1 83 ? -13.111 4.925 -1.346 1.00 43.91 83 PRO A N 1
ATOM 618 C CA . PRO A 1 83 ? -13.949 4.923 -0.167 1.00 43.91 83 PRO A CA 1
ATOM 619 C C . PRO A 1 83 ? -13.743 6.298 0.484 1.00 43.91 83 PRO A C 1
ATOM 621 O O . PRO A 1 83 ? -12.679 6.596 1.026 1.00 43.91 83 PRO A O 1
ATOM 624 N N . GLU A 1 84 ? -14.729 7.181 0.321 1.00 34.38 84 GLU A N 1
ATOM 625 C CA . GLU A 1 84 ? -14.811 8.457 1.034 1.00 34.38 84 GLU A CA 1
ATOM 626 C C . GLU A 1 84 ? -14.501 8.230 2.530 1.00 34.38 84 GLU A C 1
ATOM 628 O O . GLU A 1 84 ? -15.155 7.401 3.172 1.00 34.38 84 GLU A O 1
ATOM 633 N N . PRO A 1 85 ? -13.521 8.937 3.117 1.00 57.94 85 PRO A N 1
ATOM 634 C CA . PRO A 1 85 ? -13.086 8.698 4.488 1.00 57.94 85 PRO A CA 1
ATOM 635 C C . PRO A 1 85 ? -13.962 9.481 5.469 1.00 57.94 85 PRO A C 1
ATOM 637 O O . PRO A 1 85 ? -14.084 10.687 5.295 1.00 57.94 85 PRO A O 1
ATOM 640 N N . ARG A 1 86 ? -14.492 8.884 6.555 1.00 46.31 86 ARG A N 1
ATOM 641 C CA . ARG A 1 86 ? -14.956 9.633 7.756 1.00 46.31 86 ARG A CA 1
ATOM 642 C C . ARG A 1 86 ? -15.027 8.762 9.025 1.00 46.31 86 ARG A C 1
ATOM 644 O O . ARG A 1 86 ? -15.519 7.645 8.942 1.00 46.31 86 ARG A O 1
ATOM 651 N N . PRO A 1 87 ? -14.815 9.335 10.225 1.00 42.47 87 PRO A N 1
ATOM 652 C CA . PRO A 1 87 ? -13.671 10.112 10.689 1.00 42.47 87 PRO A CA 1
ATOM 653 C C . PRO A 1 87 ? -12.893 9.334 11.775 1.00 42.47 87 PRO A C 1
ATOM 655 O O . PRO A 1 87 ? -13.477 8.583 12.555 1.00 42.47 87 PRO A O 1
ATOM 658 N N . ALA A 1 88 ? -11.589 9.589 11.921 1.00 45.03 88 ALA A N 1
ATOM 659 C CA . ALA A 1 88 ? -10.953 9.379 13.219 1.00 45.03 88 ALA A CA 1
ATOM 660 C C . ALA A 1 88 ? -11.618 10.359 14.195 1.00 45.03 88 ALA A C 1
ATOM 662 O O . ALA A 1 88 ? -11.555 11.573 13.990 1.00 45.03 88 ALA A O 1
ATOM 663 N N . GLN A 1 89 ? -12.325 9.841 15.200 1.00 40.84 89 GLN A N 1
ATOM 664 C CA . GLN A 1 89 ? -12.909 10.651 16.261 1.00 40.84 89 GLN A CA 1
ATOM 665 C C . GLN A 1 89 ? -11.776 11.363 17.006 1.00 40.84 89 GLN A C 1
ATOM 667 O O . GLN A 1 89 ? -11.122 10.794 17.877 1.00 40.84 89 GLN A O 1
ATOM 672 N N . ALA A 1 90 ? -11.521 12.612 16.622 1.00 44.62 90 ALA A N 1
ATOM 673 C CA . ALA A 1 90 ? -10.721 13.533 17.400 1.00 44.62 90 ALA A CA 1
ATOM 674 C C . ALA A 1 90 ? -11.512 13.880 18.668 1.00 44.62 90 ALA A C 1
ATOM 676 O O . ALA A 1 90 ? -12.483 14.629 18.629 1.00 44.62 90 ALA A O 1
ATOM 677 N N . GLU A 1 91 ? -11.107 13.233 19.756 1.00 42.97 91 GLU A N 1
ATOM 678 C CA . GLU A 1 91 ? -11.052 13.749 21.122 1.00 42.97 91 GLU A CA 1
ATOM 679 C C . GLU A 1 91 ? -12.258 14.570 21.609 1.00 42.97 91 GLU A C 1
ATOM 681 O O . GLU A 1 91 ? -12.349 15.785 21.439 1.00 42.97 91 GLU A O 1
ATOM 686 N N . ILE A 1 92 ? -13.114 13.904 22.387 1.00 49.75 92 ILE A N 1
ATOM 687 C CA . ILE A 1 92 ? -13.881 14.559 23.447 1.00 49.75 92 ILE A CA 1
ATOM 688 C C . ILE A 1 92 ? -12.857 15.045 24.481 1.00 49.75 92 ILE A C 1
ATOM 690 O O . ILE A 1 92 ? -12.450 14.299 25.372 1.00 49.75 92 ILE A O 1
ATOM 694 N N . ARG A 1 93 ? -12.404 16.290 24.346 1.00 47.72 93 ARG A N 1
ATOM 695 C CA . ARG A 1 93 ? -11.767 17.027 25.437 1.00 47.72 93 ARG A CA 1
ATOM 696 C C . ARG A 1 93 ? -12.843 17.943 26.018 1.00 47.72 93 ARG A C 1
ATOM 698 O O . ARG A 1 93 ? -13.403 18.754 25.286 1.00 47.72 93 ARG A O 1
ATOM 705 N N . GLY A 1 94 ? -13.202 17.668 27.273 1.00 45.44 94 GLY A N 1
ATOM 706 C CA . GLY A 1 94 ? -14.289 18.328 28.003 1.00 45.44 94 GLY A CA 1
ATOM 707 C C . GLY A 1 94 ? -14.022 19.771 28.394 1.00 45.44 94 GLY A C 1
ATOM 708 O O . GLY A 1 94 ? -12.965 20.321 28.011 1.00 45.44 94 GLY A O 1
#

Radius of gyration: 14.54 Å; chains: 1; bounding box: 27×33×48 Å

Foldseek 3Di:
DFKDWDWDDPDAQKTKIKIAGDAQQACQVVQVVQVWGDGRGITIHMGGDDPVVVVVSVVVVSVVSVCVSVPNPPDDDDPPPDPPDDDDPPDPPD

pLDDT: mean 78.62, std 19.94, range [34.38, 95.56]

Sequence (94 aa):
VEAVALLKEKEPGVYRTSLRSKGDVNVARIAEQFGGGGHRNAAGCTLTGDWDEAERTIVRLLKDAVDRGNGDIDTTDDALVQPEPRPAQAEIRG